Protein 8XU6 (pdb70)

Sequence (54 aa):
GSMDWYCFECHLPGEVLICDLCFRVYHSKCLSDEFRLRDSSSPWQCPVCRSIKK

Organism: Homo sapiens (NCBI:txid9606)

Nearest PDB structures (foldseek):
  6l2w-assembly1_B  TM=6.870E-01  e=9.624E+00  Microcystis phage Mic1
  6yxy-assembly1_AY  TM=3.956E-01  e=3.730E+00  Trypanosoma brucei brucei
  7aoi-assembly1_AY  TM=4.147E-01  e=5.233E+00  Trypanosoma brucei

InterPro domains:
  IPR000313 PWWP domain [PF00855] (282-350)
  IPR000313 PWWP domain [PS50812] (280-331)
  IPR000313 PWWP domain [SM00293] (278-329)
  IPR001487 Bromodomain [PF00439] (182-241)
  IPR001487 Bromodomain [PS50014] (186-238)
  IPR001487 Bromodomain [SM00297] (151-257)
  IPR001965 Zinc finger, PHD-type [SM00249] (102-146)
  IPR002893 Zinc finger, MYND-type [PS01360] (563-598)
  IPR002893 Zinc finger, MYND-type [PS50865] (563-598)
  IPR011011 Zinc finger, FYVE/PHD-type [SSF57903] (86-151)
  IPR013083 Zinc finger, RING/FYVE/PHD-type [G3DSA:3.30.40.10] (94-156)
  IPR019786 Zinc finger, PHD-type, conserved site [PS01359] (103-145)
  IPR019787 Zinc finger, PHD-finger [PS50016] (100-148)
  IPR036427 Bromodomain-like superfamily [G3DSA:1.20.920.10] (157-268)
  IPR036427 Bromodomain-like superfamily [SSF47370] (134-263)
  IPR047268 Zinc finger MYND domain-containing protein 11, PWWP domain [cd20159] (275-359)
  IPR047269 Zinc finger MYND domain-containing protein 11 [PTHR46379] (1-602)
  IPR048589 SAM domain-containing protein 1-like, WH domain [PF21524] (19-67)
  IPR048589 SAM domain-containing protein 1-like, WH domain [PS52014] (6-82)
  IPR057053 ZMYND11/ZMYD8, MYND zinc finger [PF24324] (563-598)

Foldseek 3Di:
DKDKDADPVVRHIFMWDAFPPPGDTHGLVVDDPVLNDDDPPDTRHHPCRVPDDD

Structure (mmCIF, N/CA/C/O backbone):
data_8XU6
#
_entry.id   8XU6
#
_cell.length_a   55.022
_cell.length_b   55.022
_cell.length_c   74.411
_cell.angle_alpha   90.000
_cell.angle_beta   90.000
_cell.angle_gamma   1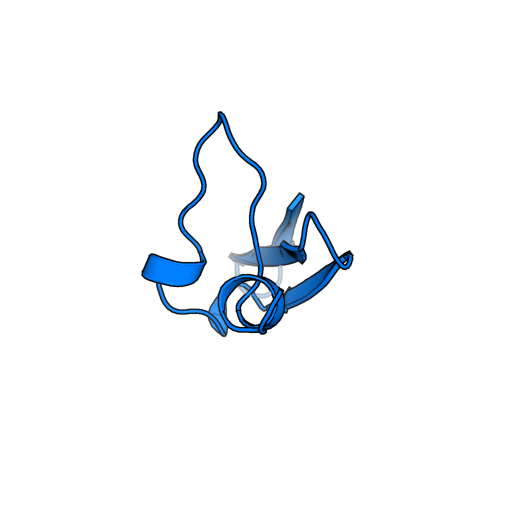20.000
#
_symmetry.space_group_name_H-M   'P 63 2 2'
#
loop_
_entity.id
_entity.type
_entity.pdbx_description
1 polymer 'Zinc finger MYND domain-containing protein 11'
2 non-polymer 'ZINC ION'
3 water water
#
loop_
_atom_site.group_PDB
_atom_site.id
_atom_site.type_symbol
_atom_site.label_atom_id
_atom_site.label_alt_id
_atom_site.label_comp_id
_atom_site.label_asym_id
_atom_site.label_entity_id
_atom_site.label_seq_id
_atom_site.pdbx_PDB_ins_code
_atom_site.Cartn_x
_atom_site.Cartn_y
_atom_site.Cartn_z
_atom_site.occupancy
_atom_site.B_iso_or_equiv
_atom_site.auth_seq_id
_atom_site.auth_comp_id
_atom_site.auth_asym_id
_atom_site.auth_atom_id
_atom_site.pdbx_PDB_model_num
ATOM 1 N N . GLY A 1 1 ? 1.103 -21.743 -10.676 1.000 43.850 97 GLY A N 1
ATOM 2 C CA . GLY A 1 1 ? 1.163 -22.428 -11.986 1.000 38.875 97 GLY A CA 1
ATOM 3 C C . GLY A 1 1 ? -0.100 -22.202 -12.815 1.000 38.974 97 GLY A C 1
ATOM 4 O O . GLY A 1 1 ? -1.083 -21.669 -12.326 1.000 36.480 97 GLY A O 1
ATOM 10 N N . SER A 1 2 ? -0.069 -22.617 -14.093 1.000 32.016 98 SER A N 1
ATOM 11 C CA . SER A 1 2 ? -1.235 -22.461 -14.930 1.000 34.455 98 SER A CA 1
ATOM 12 C C . SER A 1 2 ? -1.041 -23.315 -16.163 1.000 31.086 98 SER A C 1
ATOM 13 O O . SER A 1 2 ? 0.063 -23.770 -16.454 1.000 31.862 98 SER A O 1
ATOM 21 N N . MET A 1 3 ? -2.162 -23.544 -16.816 1.000 31.213 99 MET A N 1
ATOM 22 C CA . MET A 1 3 ? -2.164 -24.117 -18.151 1.000 30.608 99 MET A CA 1
ATOM 23 C C . MET A 1 3 ? -3.208 -23.376 -18.967 1.000 32.621 99 MET A C 1
ATOM 24 O O . MET A 1 3 ? -4.297 -23.187 -18.463 1.000 33.117 99 MET A O 1
ATOM 38 N N . ASP A 1 4 ? -2.865 -22.998 -20.210 1.000 30.919 100 ASP A N 1
ATOM 39 C CA . ASP A 1 4 ? -3.723 -22.222 -21.086 1.000 32.256 100 ASP A CA 1
ATOM 40 C C . ASP A 1 4 ? -3.824 -22.965 -22.426 1.000 30.936 100 ASP A C 1
ATOM 41 O O . ASP A 1 4 ? -2.877 -23.612 -22.847 1.000 32.127 100 ASP A O 1
ATOM 50 N N . TRP A 1 5 ? -4.998 -22.906 -23.048 1.000 31.415 101 TRP A N 1
ATOM 51 C CA . TRP A 1 5 ? -5.225 -23.487 -24.363 1.000 29.781 101 TRP A CA 1
ATOM 52 C C . TRP A 1 5 ? -6.110 -22.534 -25.161 1.000 35.337 101 TRP A C 1
ATOM 53 O O . TRP A 1 5 ? -6.516 -21.503 -24.649 1.000 33.801 101 TRP A O 1
ATOM 74 N N . TYR A 1 6 ? -6.358 -22.867 -26.428 1.000 32.336 102 TYR A N 1
ATOM 75 C CA . TYR A 1 6 ? -7.238 -22.094 -27.291 1.000 32.324 102 TYR A CA 1
ATOM 76 C C . TYR A 1 6 ? -8.297 -23.038 -27.829 1.000 34.637 102 TYR A C 1
ATOM 77 O O . TYR A 1 6 ? -7.959 -24.048 -28.423 1.000 32.740 102 TYR A O 1
ATOM 95 N N . CYS A 1 7 ? -9.566 -22.750 -27.548 1.000 34.220 103 CYS A N 1
ATOM 96 C CA . CYS A 1 7 ? -10.644 -23.610 -27.994 1.000 33.801 103 CYS A CA 1
ATOM 97 C C . CYS A 1 7 ? -11.103 -23.172 -29.385 1.000 34.310 103 CYS A C 1
ATOM 98 O O . CYS A 1 7 ? -11.547 -22.029 -29.567 1.000 39.091 103 CYS A O 1
ATOM 105 N N . PHE A 1 8 ? -11.029 -24.108 -30.350 1.000 33.677 104 PHE A N 1
ATOM 106 C CA . PHE A 1 8 ? -11.375 -23.813 -31.735 1.000 41.146 104 PHE A CA 1
ATOM 107 C C . PHE A 1 8 ? -12.882 -23.861 -32.000 1.000 42.012 104 PHE A C 1
ATOM 108 O O . PHE A 1 8 ? -13.317 -23.511 -33.102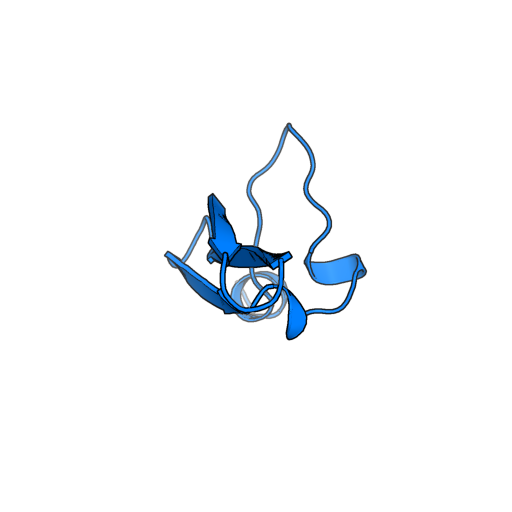 1.000 48.933 104 PHE A O 1
ATOM 125 N N . GLU A 1 9 ? -13.685 -24.273 -31.022 1.000 36.412 105 GLU A N 1
ATOM 126 C CA . GLU A 1 9 ? -15.122 -24.222 -31.188 1.000 38.632 105 GLU A CA 1
ATOM 127 C C . GLU A 1 9 ? -15.629 -22.805 -30.923 1.000 41.940 105 GLU A C 1
ATOM 128 O O . GLU A 1 9 ? -16.376 -22.288 -31.762 1.000 51.397 105 GLU A O 1
ATOM 140 N N . CYS A 1 10 ? -15.184 -22.153 -29.839 1.000 40.588 106 CYS A N 1
ATOM 141 C CA . CYS A 1 10 ? -15.664 -20.818 -29.467 1.000 42.342 106 CYS A CA 1
ATOM 142 C C . CYS A 1 10 ? -14.673 -19.708 -29.821 1.000 45.294 106 CYS A C 1
ATOM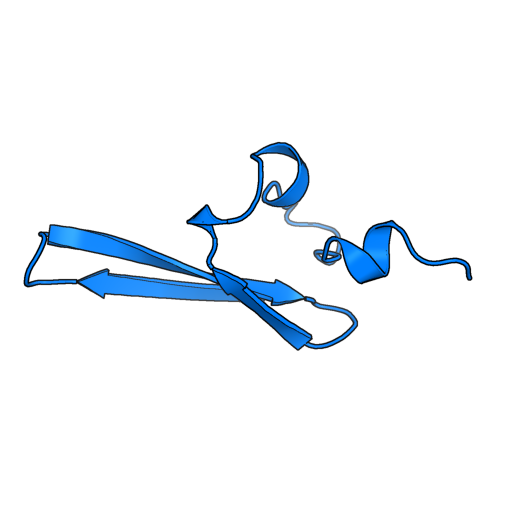 143 O O . CYS A 1 10 ? -14.984 -18.520 -29.680 1.000 47.602 106 CYS A O 1
ATOM 150 N N . HIS A 1 11 ? -13.481 -20.092 -30.270 1.000 42.017 107 HIS A N 1
ATOM 151 C CA . HIS A 1 11 ? -12.435 -19.148 -30.643 1.000 45.008 107 HIS A CA 1
ATOM 152 C C . HIS A 1 11 ? -12.088 -18.207 -29.485 1.000 50.846 107 HIS A C 1
ATOM 153 O O . HIS A 1 11 ? -11.833 -17.019 -29.684 1.000 55.805 107 HIS A O 1
ATOM 167 N N . LEU A 1 12 ? -12.028 -18.781 -28.268 1.000 46.198 108 LEU A N 1
ATOM 168 C CA . LEU A 1 12 ? -11.565 -18.070 -27.088 1.000 46.501 108 LEU A CA 1
ATOM 169 C C . LEU A 1 12 ? -10.565 -18.936 -26.339 1.000 41.895 108 LEU A C 1
ATOM 170 O O . LEU A 1 12 ? -10.591 -20.165 -26.409 1.000 39.704 108 LEU A O 1
ATOM 186 N N . PRO A 1 13 ? -9.642 -18.303 -25.600 1.000 42.388 109 PRO A N 1
ATOM 187 C CA . PRO A 1 13 ? -8.685 -19.044 -24.792 1.000 43.028 109 PRO A CA 1
ATOM 188 C C . PRO A 1 13 ? -9.373 -19.586 -23.544 1.000 40.970 109 PRO A C 1
ATOM 189 O O . PRO A 1 13 ? -10.467 -19.147 -23.183 1.000 41.563 109 PRO A O 1
ATOM 200 N N . GLY A 1 14 ? -8.739 -20.597 -22.946 1.000 36.188 110 GLY A N 1
ATOM 201 C CA . GLY A 1 14 ? -9.102 -21.105 -21.634 1.000 33.731 110 GLY A CA 1
ATOM 202 C C . GLY A 1 14 ? -7.865 -21.245 -20.763 1.000 33.628 110 GLY A C 1
ATOM 203 O O . GLY A 1 14 ? -6.766 -21.380 -21.255 1.000 32.554 110 GLY A O 1
ATOM 207 N N . GLU A 1 15 ? -8.062 -21.164 -19.449 1.000 33.889 111 GLU A N 1
ATOM 208 C CA . GLU A 1 15 ? -6.959 -21.240 -18.513 1.000 32.990 111 GLU A CA 1
ATOM 209 C C . GLU A 1 15 ? -7.450 -21.887 -17.224 1.000 35.324 111 GLU A C 1
ATOM 210 O O . GLU A 1 15 ? -8.568 -21.667 -16.777 1.000 35.977 111 GLU A O 1
ATOM 222 N N . VAL A 1 16 ? -6.573 -22.697 -16.654 1.000 31.190 112 VAL A N 1
ATOM 223 C CA . VAL A 1 16 ? -6.679 -23.090 -15.262 1.000 32.342 112 VAL A CA 1
ATOM 224 C C . VAL A 1 16 ? -5.506 -22.529 -14.483 1.000 37.243 112 VAL A C 1
ATOM 225 O O . VAL A 1 16 ? -4.394 -22.426 -14.999 1.000 35.485 112 VAL A O 1
ATOM 238 N N . LEU A 1 17 ? -5.777 -22.230 -13.202 1.000 33.515 113 LEU A N 1
ATOM 239 C CA . LEU A 1 17 ? -4.743 -21.780 -12.305 1.000 37.994 113 LEU A CA 1
ATOM 240 C C . LEU A 1 17 ? -4.523 -22.936 -11.336 1.000 34.147 113 LEU A C 1
ATOM 241 O O . LEU A 1 17 ? -5.473 -23.586 -10.908 1.000 36.982 113 LEU A O 1
ATOM 257 N N . ILE A 1 18 ? -3.250 -23.196 -11.051 1.000 33.942 114 ILE A N 1
ATOM 258 C CA . ILE A 1 18 ? -2.786 -24.315 -10.236 1.000 33.478 114 ILE A CA 1
ATOM 259 C C . ILE A 1 18 ? -2.023 -23.758 -9.024 1.000 32.783 114 ILE A C 1
ATOM 260 O O . ILE A 1 18 ? -1.031 -23.056 -9.175 1.000 32.203 114 ILE A O 1
ATOM 276 N N . CYS A 1 19 ? -2.500 -24.043 -7.793 1.000 31.982 115 CYS A N 1
ATOM 277 C CA . CYS A 1 19 ? -1.821 -23.510 -6.615 1.000 34.174 115 CYS A CA 1
ATOM 278 C C . CYS A 1 19 ? -0.367 -24.018 -6.530 1.000 30.673 115 CYS A C 1
ATOM 279 O O . CYS A 1 19 ? -0.114 -25.215 -6.616 1.000 30.356 115 CYS A O 1
ATOM 286 N N . ASP A 1 20 ? 0.599 -23.115 -6.324 1.000 31.144 116 ASP A N 1
ATOM 287 C CA . ASP A 1 20 ? 1.995 -23.520 -6.191 1.000 31.887 116 ASP A CA 1
ATOM 288 C C . ASP A 1 20 ? 2.297 -24.147 -4.826 1.000 34.200 116 ASP A C 1
ATOM 289 O O . ASP A 1 20 ? 3.404 -24.660 -4.651 1.000 36.298 116 ASP A O 1
ATOM 298 N N . LEU A 1 21 ? 1.346 -24.116 -3.864 1.000 35.549 117 LEU A N 1
ATOM 299 C CA . LEU A 1 21 ? 1.592 -24.737 -2.560 1.000 36.879 117 LEU A CA 1
ATOM 300 C C . LEU A 1 21 ? 0.793 -26.035 -2.362 1.000 35.110 117 LEU A C 1
ATOM 301 O O . LEU A 1 21 ? 1.323 -26.959 -1.776 1.000 48.436 117 LEU A O 1
ATOM 317 N N . CYS A 1 22 ? -0.455 -26.144 -2.830 1.000 33.715 118 CYS A N 1
ATOM 318 C CA . CYS A 1 22 ? -1.281 -27.357 -2.664 1.000 38.829 118 CYS A CA 1
ATOM 319 C C . CYS A 1 22 ? -1.736 -28.055 -3.981 1.000 38.012 118 CYS A C 1
ATOM 320 O O . CYS A 1 22 ? -2.392 -29.120 -4.001 1.000 38.819 118 CYS A O 1
ATOM 327 N N . PHE A 1 23 ? -1.403 -27.453 -5.116 1.000 36.014 119 PHE A N 1
ATOM 328 C CA . PHE A 1 23 ? -1.593 -27.982 -6.498 1.000 41.329 119 PHE A CA 1
ATOM 329 C C . PHE A 1 23 ? -3.067 -28.152 -6.924 1.000 40.832 119 PHE A C 1
ATOM 330 O O . PHE A 1 23 ? -3.349 -28.770 -7.966 1.000 43.177 119 PHE A O 1
ATOM 347 N N . ARG A 1 24 ? -4.004 -27.456 -6.244 1.000 46.060 120 ARG A N 1
ATOM 348 C CA . ARG A 1 24 ? -5.405 -27.413 -6.668 1.000 40.448 120 ARG A CA 1
ATOM 349 C C . ARG A 1 24 ? -5.562 -26.623 -7.958 1.000 41.786 120 ARG A C 1
ATOM 350 O O . ARG A 1 24 ? -4.836 -25.643 -8.123 1.000 44.105 120 ARG A O 1
ATOM 364 N N . VAL A 1 25 ? -6.544 -27.016 -8.792 1.000 39.522 121 VAL A N 1
ATOM 365 C CA . VAL A 1 25 ? -6.706 -26.511 -10.138 1.000 38.285 121 VAL A CA 1
ATOM 366 C C . VAL A 1 25 ? -8.025 -25.749 -10.156 1.000 40.850 121 VAL A C 1
ATOM 367 O O . VAL A 1 25 ? -9.081 -26.314 -9.946 1.000 45.236 121 VAL A O 1
ATOM 380 N N . TYR A 1 26 ? -7.949 -24.457 -10.362 1.000 34.224 122 TYR A N 1
ATOM 381 C CA . TYR A 1 26 ? -9.105 -23.592 -10.379 1.000 32.451 122 TYR A CA 1
ATOM 382 C C . TYR A 1 26 ? -9.412 -23.203 -11.817 1.000 34.516 122 TYR A C 1
ATOM 383 O O . TYR A 1 26 ? -8.500 -22.919 -12.573 1.000 36.069 122 TYR A O 1
ATOM 401 N N . HIS A 1 27 ? -10.697 -23.159 -12.174 1.000 33.132 123 HIS A N 1
ATOM 402 C CA . HIS A 1 27 ? -11.081 -22.414 -13.367 1.000 33.199 123 HIS A CA 1
ATOM 403 C C . HIS A 1 27 ? -10.598 -20.969 -13.192 1.000 37.755 123 HIS A C 1
ATOM 404 O O . HIS A 1 27 ? -10.858 -20.347 -12.163 1.000 36.386 123 HIS A O 1
ATOM 418 N N . SER A 1 28 ? -9.888 -20.403 -14.169 1.000 35.292 124 SER A N 1
ATOM 419 C CA . SER A 1 28 ? -9.390 -19.043 -13.984 1.000 36.856 124 SER A CA 1
ATOM 420 C C . SER A 1 28 ? -10.576 -18.080 -13.874 1.000 38.324 124 SER A C 1
ATOM 421 O O . SER A 1 28 ? -10.504 -17.092 -13.142 1.000 41.584 124 SER A O 1
ATOM 429 N N . LYS A 1 29 ? -11.687 -18.399 -14.552 1.000 36.970 125 LYS A N 1
ATOM 430 C CA . LYS A 1 29 ? -12.873 -17.550 -14.574 1.000 42.413 125 LYS A CA 1
ATOM 431 C C . LYS A 1 29 ? -13.693 -17.614 -13.283 1.000 47.590 125 LYS A C 1
ATOM 432 O O . LYS A 1 29 ? -14.629 -16.834 -13.123 1.000 49.675 125 LYS A O 1
ATOM 451 N N . CYS A 1 30 ? -13.370 -18.527 -12.371 1.000 38.395 126 CYS A N 1
ATOM 452 C CA . CYS A 1 30 ? -14.031 -18.552 -11.069 1.000 41.625 126 CYS A CA 1
ATOM 453 C C . CYS A 1 30 ? -13.391 -17.615 -10.033 1.000 40.738 126 CYS A C 1
ATOM 454 O O . CYS A 1 30 ? -13.918 -17.503 -8.938 1.000 43.376 126 CYS A O 1
ATOM 461 N N . LEU A 1 31 ? -12.260 -16.971 -10.331 1.000 37.758 127 LEU A N 1
ATOM 462 C CA . LEU A 1 31 ? -11.527 -16.163 -9.367 1.000 42.245 127 LEU A CA 1
ATOM 463 C C . LEU A 1 31 ? -11.567 -14.690 -9.768 1.000 45.783 127 LEU A C 1
ATOM 464 O O . LEU A 1 31 ? -11.464 -14.347 -10.952 1.000 50.559 127 LEU A O 1
ATOM 480 N N . SER A 1 32 ? -11.695 -13.827 -8.754 1.000 49.148 128 SER A N 1
ATOM 481 C CA . SER A 1 32 ? -11.617 -12.385 -8.923 1.000 49.698 128 SER A CA 1
ATOM 482 C C . SER A 1 32 ? -10.217 -11.995 -9.387 1.000 57.633 128 SER A C 1
ATOM 483 O O . SER A 1 32 ? -9.276 -12.770 -9.215 1.000 55.904 128 SER A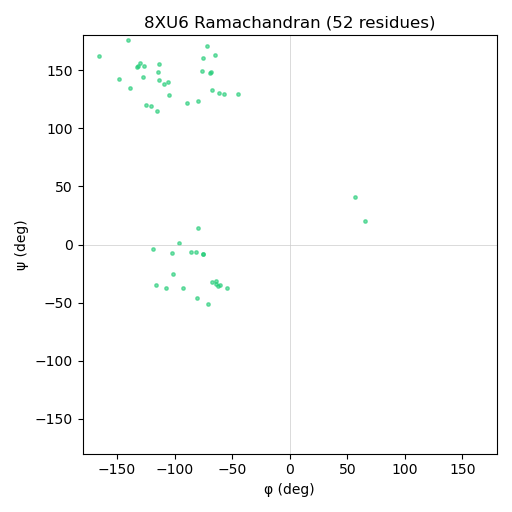 O 1
ATOM 491 N N . ASP A 1 33 ? -10.084 -10.768 -9.912 1.000 57.947 129 ASP A N 1
ATOM 492 C CA . ASP A 1 33 ? -8.819 -10.319 -10.466 1.000 59.234 129 ASP A CA 1
ATOM 493 C C . ASP A 1 33 ? -7.752 -10.252 -9.374 1.000 55.960 129 ASP A C 1
ATOM 494 O O . ASP A 1 3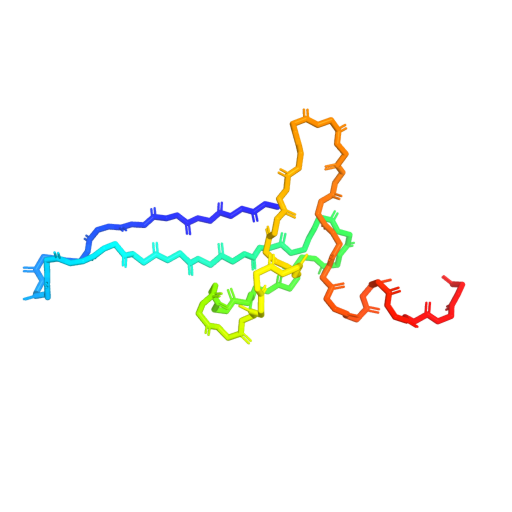3 ? -6.596 -10.570 -9.654 1.000 61.724 129 ASP A O 1
ATOM 503 N N . GLU A 1 34 ? -8.133 -9.905 -8.132 1.000 62.115 130 GLU A N 1
ATOM 504 C CA . GLU A 1 34 ? -7.155 -9.842 -7.053 1.000 61.425 130 GLU A CA 1
ATOM 505 C C . GLU A 1 34 ? -6.536 -11.223 -6.809 1.000 59.208 130 GLU A C 1
ATOM 506 O O . GLU A 1 34 ? -5.347 -11.309 -6.495 1.000 57.042 130 GLU A O 1
ATOM 518 N N . PHE A 1 35 ? -7.315 -12.307 -6.957 1.000 50.459 131 PHE A N 1
ATOM 519 C CA . PHE A 1 35 ? -6.800 -13.638 -6.637 1.000 54.649 131 PHE A CA 1
ATOM 520 C C . PHE A 1 35 ? -6.273 -14.373 -7.881 1.000 54.486 131 PHE A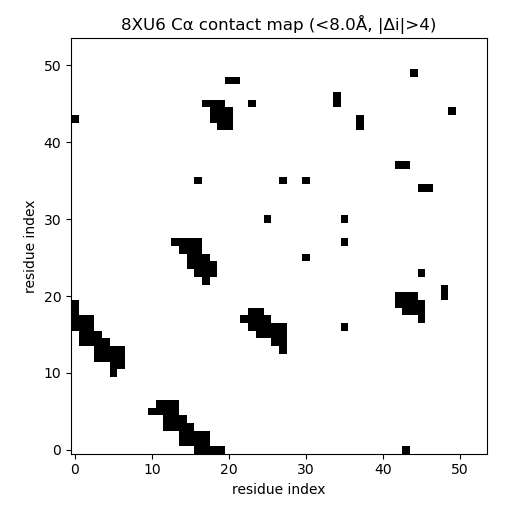 C 1
ATOM 521 O O . PHE A 1 35 ? -5.834 -15.508 -7.746 1.000 63.187 131 PHE A O 1
ATOM 538 N N . ARG A 1 36 ? -6.311 -13.742 -9.076 1.000 56.673 132 ARG A N 1
ATOM 539 C CA . ARG A 1 36 ? -5.632 -14.230 -10.284 1.000 59.500 132 ARG A CA 1
ATOM 540 C C . ARG A 1 36 ? -4.225 -13.618 -10.439 1.000 69.276 132 ARG A C 1
ATOM 541 O O . ARG A 1 36 ? -3.303 -14.293 -10.910 1.000 70.657 132 ARG A O 1
ATOM 562 N N . LEU A 1 37 ? -4.061 -12.328 -10.078 1.000 72.434 133 LEU A N 1
ATOM 563 C CA . LEU A 1 37 ? -2.819 -11.580 -10.269 1.000 70.043 133 LEU A CA 1
ATOM 564 C C . LEU A 1 37 ? -1.613 -12.422 -9.846 1.000 75.164 133 LEU A C 1
ATOM 565 O O . LEU A 1 37 ? -1.586 -12.975 -8.748 1.000 66.041 133 LEU A O 1
ATOM 571 N N . ARG A 1 38 ? -0.605 -12.517 -10.723 1.000 73.777 134 ARG A N 1
ATOM 572 C CA . ARG A 1 38 ? 0.665 -13.122 -10.344 1.000 72.848 134 ARG A CA 1
ATOM 573 C C . ARG A 1 38 ? 1.811 -12.162 -10.651 1.000 70.296 134 ARG A C 1
ATOM 574 O O . ARG A 1 38 ? 1.705 -11.306 -11.526 1.000 67.884 134 ARG A O 1
ATOM 595 N N . ASP A 1 39 ? 2.904 -12.323 -9.897 1.000 63.906 135 ASP A N 1
ATOM 596 C CA . ASP A 1 39 ? 4.150 -11.624 -10.168 1.000 79.678 135 ASP A CA 1
ATOM 597 C C . ASP A 1 39 ? 5.189 -12.662 -10.583 1.000 84.696 135 ASP A C 1
ATOM 598 O O . ASP A 1 39 ? 5.097 -13.836 -10.215 1.000 87.762 135 ASP A O 1
ATOM 601 N N . SER A 1 40 ? 6.192 -12.210 -11.339 1.000 82.208 136 SER A N 1
ATOM 602 C CA . SER A 1 40 ? 7.236 -13.085 -11.840 1.000 80.248 136 SER A CA 1
ATOM 603 C C . SER A 1 40 ? 8.279 -13.383 -10.763 1.000 80.996 136 SER A C 1
ATOM 604 O O . SER A 1 40 ? 9.346 -13.902 -11.098 1.000 89.072 136 SER A O 1
ATOM 607 N N . SER A 1 41 ? 7.968 -13.079 -9.486 1.000 72.676 137 SER A N 1
ATOM 608 C CA . SER A 1 41 ? 8.927 -13.243 -8.400 1.000 76.402 137 SER A CA 1
ATOM 609 C C . SER A 1 41 ? 8.510 -14.290 -7.357 1.000 86.515 137 SER A C 1
ATOM 610 O O . SER A 1 41 ? 9.379 -14.967 -6.795 1.000 88.429 137 SER A O 1
ATOM 613 N N . SER A 1 42 ? 7.201 -14.416 -7.071 1.000 69.544 138 SER A N 1
ATOM 614 C CA . SER A 1 42 ? 6.757 -15.200 -5.926 1.000 61.343 138 SER A CA 1
ATOM 615 C C . SER A 1 42 ? 5.658 -16.191 -6.333 1.000 49.613 138 SER A C 1
ATOM 616 O O . SER A 1 42 ? 4.975 -16.042 -7.350 1.000 53.694 138 SER A O 1
ATOM 624 N N . PRO A 1 43 ? 5.482 -17.286 -5.571 1.000 46.511 139 PRO A N 1
ATOM 625 C CA . PRO A 1 43 ? 4.500 -18.311 -5.924 1.000 48.996 139 PRO A CA 1
ATOM 626 C C . PRO A 1 43 ? 3.070 -17.802 -5.792 1.000 44.704 139 PRO A C 1
ATOM 627 O O . PRO A 1 43 ? 2.806 -16.889 -5.006 1.000 54.271 139 PRO A O 1
ATOM 638 N N . TRP A 1 44 ? 2.196 -18.339 -6.652 1.000 38.983 140 TRP A N 1
ATOM 639 C CA . TRP A 1 44 ? 0.770 -18.089 -6.585 1.000 42.286 140 TRP A CA 1
ATOM 640 C C . TRP A 1 44 ? 0.146 -18.955 -5.504 1.000 42.741 140 TRP A C 1
ATOM 641 O O . TRP A 1 44 ? 0.220 -20.182 -5.561 1.000 37.832 140 TRP A O 1
ATOM 662 N N . GLN A 1 45 ? -0.519 -18.288 -4.559 1.000 41.570 141 GLN A N 1
ATOM 663 C CA . GLN A 1 45 ? -1.247 -18.963 -3.507 1.000 40.063 141 GLN A CA 1
ATOM 664 C C . GLN A 1 45 ? -2.741 -18.887 -3.805 1.000 37.098 141 GLN A C 1
ATOM 665 O O . GLN A 1 45 ? -3.287 -17.811 -4.034 1.000 40.080 141 GLN A O 1
ATOM 679 N N . CYS A 1 46 ? -3.398 -20.047 -3.766 1.000 33.664 142 CYS A N 1
ATOM 680 C CA . CYS A 1 46 ? -4.817 -20.132 -4.042 1.000 33.219 142 CYS A CA 1
ATOM 681 C C . CYS A 1 46 ? -5.619 -19.529 -2.881 1.000 33.358 142 CYS A C 1
ATOM 682 O O . CYS A 1 46 ? -5.078 -19.183 -1.842 1.000 35.465 142 CYS A O 1
ATOM 689 N N . PRO A 1 47 ? -6.938 -19.358 -3.036 1.000 34.970 143 PRO A N 1
ATOM 690 C CA . PRO A 1 47 ? -7.771 -18.800 -1.965 1.000 40.867 143 PRO A CA 1
ATOM 691 C C . PRO A 1 47 ? -7.694 -19.500 -0.608 1.000 36.951 143 PRO A C 1
ATOM 692 O O . PRO A 1 47 ? -7.710 -18.846 0.425 1.000 39.745 143 PRO A O 1
ATOM 703 N N . VAL A 1 48 ? -7.587 -20.825 -0.614 1.000 34.247 144 VAL A N 1
ATOM 704 C CA . VAL A 1 48 ? -7.469 -21.561 0.632 1.000 36.893 144 VAL A CA 1
ATOM 705 C C . VAL A 1 48 ? -6.097 -21.304 1.255 1.000 38.327 144 VAL A C 1
ATOM 706 O O . VAL A 1 48 ? -6.011 -20.990 2.439 1.000 36.560 144 VAL A O 1
ATOM 719 N N . CYS A 1 49 ? -5.010 -21.473 0.486 1.000 32.771 145 CYS A N 1
ATOM 720 C CA . CYS A 1 49 ? -3.673 -21.229 1.019 1.000 38.992 145 CYS A CA 1
ATOM 721 C C . CYS A 1 49 ? -3.526 -19.781 1.477 1.000 37.343 145 CYS A C 1
ATOM 722 O O . CYS A 1 49 ? -2.905 -19.525 2.518 1.000 42.425 145 CYS A O 1
ATOM 729 N N . ARG A 1 50 ? -4.162 -18.831 0.785 1.000 38.876 146 ARG A N 1
ATOM 730 C CA . ARG A 1 50 ? -4.068 -17.442 1.224 1.000 43.046 146 ARG A CA 1
ATOM 731 C C . ARG A 1 50 ? -4.777 -17.213 2.561 1.000 43.397 146 ARG A C 1
ATOM 732 O O . 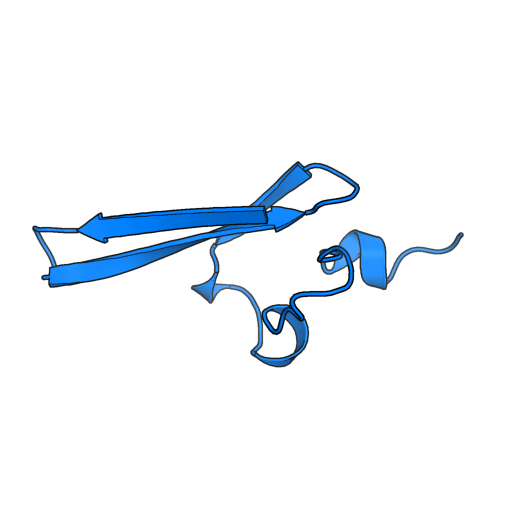ARG A 1 50 ? -4.332 -16.372 3.337 1.000 49.508 146 ARG A O 1
ATOM 753 N N . SER A 1 51 ? -5.860 -17.951 2.834 1.000 39.018 147 SER A N 1
ATOM 754 C CA . SER A 1 51 ? -6.809 -17.610 3.893 1.000 41.309 147 SER A CA 1
ATOM 755 C C . SER A 1 51 ? -6.605 -18.444 5.165 1.000 44.055 147 SER A C 1
ATOM 756 O O . SER A 1 51 ? -6.960 -17.987 6.253 1.000 49.744 147 SER A O 1
ATOM 764 N N . ILE A 1 52 ? -6.038 -19.654 5.051 1.000 37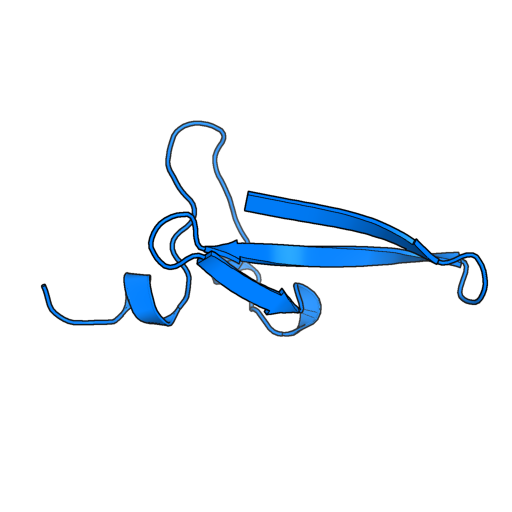.040 148 ILE A N 1
ATOM 765 C CA . ILE A 1 52 ? -5.988 -20.596 6.150 1.000 40.490 148 ILE A CA 1
ATOM 766 C C . ILE A 1 52 ? -4.906 -20.192 7.161 1.000 46.371 148 ILE A C 1
ATOM 767 O O . ILE A 1 52 ? -3.900 -19.561 6.829 1.000 44.657 148 ILE A O 1
ATOM 783 N N . LYS A 1 53 ? -5.164 -20.540 8.428 1.000 41.451 149 LYS A N 1
ATOM 784 C CA . LYS A 1 53 ? -4.244 -20.308 9.530 1.000 51.935 149 LYS A CA 1
ATOM 785 C C . LYS A 1 53 ? -2.993 -21.167 9.378 1.000 49.208 149 LYS A C 1
ATOM 786 O O . LYS A 1 53 ? -3.112 -22.367 9.141 1.000 55.226 149 LYS A O 1
ATOM 792 N N . LYS A 1 54 ? -1.824 -20.527 9.554 1.000 62.631 150 LYS A N 1
ATOM 793 C CA . LYS A 1 54 ? -0.533 -21.171 9.787 1.000 68.808 150 LYS A CA 1
ATOM 794 C C . LYS A 1 54 ? -0.472 -22.498 9.028 1.000 65.895 150 LYS A C 1
ATOM 795 O O . LYS A 1 54 ? -0.053 -22.446 7.855 1.000 90.114 150 LYS A O 1
#

Secondary structure (DSSP, 8-state):
-EEEEEETTTTEEEEEEE-TTT--EEEGGGS-HHHH---SSS----HHHHHS--

Solvent-accessible surface area: 4225 Å² total; per-residue (Å²): 33,44,117,100,128,103,45,157,163,73,109,101,101,19,45,26,0,33,0,48,101,60,133,87,94,43,128,6,182,95,24,71,114,111,58,83,76,119,56,101,81,81,79,12,67,0,37,74,28,125,94,116,93,152

Radius of gyration: 12.39 Å; Cα contacts (8 Å, |Δi|>4): 68; chains: 1; bounding box: 25×18×42 Å

B-factor: mean 48.18, std 14.91, range [29.77, 110.21]

GO terms:
  GO:0005634 nucleus (C, IDA)
  GO:0003690 double-stranded DNA binding (F, IDA)
  GO:0008270 zinc ion binding (F, IDA)
  GO:0051607 defense response to virus (P, IDA)
  GO:0140003 histone H3K36me3 reader activity (F, IDA)
  GO:0005634 nucleus (C, EXP)
  GO:0005694 chromosome (C, EXP)
  GO:0005515 protein binding (F, IPI)
  GO:0005654 nucleoplasm (C, IDA)
  GO:0045892 negative regulation of DNA-templated transcription (P, TAS)
  GO:0043124 negative regulation of canonical NF-kappaB signal transduction (P, IMP)
  GO:2001237 negative regulation of extrinsic apoptotic signaling pathway (P, IMP)
  GO:0046329 negative regulation of JNK cascade (P, IMP)